Protein AF-A0A9W8HVT5-F1 (afdb_monomer_lite)

Sequence (147 aa):
MCDSGKSKNDSKPEAQTPSAAAGVHRETATAAAQPKQGEATEDITEEERKQFEALKGAGNKPPDEVVKANFAAKFNGKVFVELAANSARKVNPATEFTVNDLPSTHRILRGPNPSMTTDYRPDRLNIYLDDKNVCYGARYDGQKTNV

Secondary structure (DSSP, 8-state):
---------------------------------------------HHHHHHHHHHHT---PPP-HHHHHHHHHTTTTPEE----TT--PPP-TTTEE-GGGS-SSEEEEESSS--------TTPEEEEE-TTSBEEEEEETT-----

Organism: NCBI:txid2761395

pLDDT: mean 71.17, std 20.61, range [36.59, 96.19]

Foldseek 3Di:
DDDDDDDDDDDDDDDDDDDDDDDDDDDDDDDDDDPPPPPPP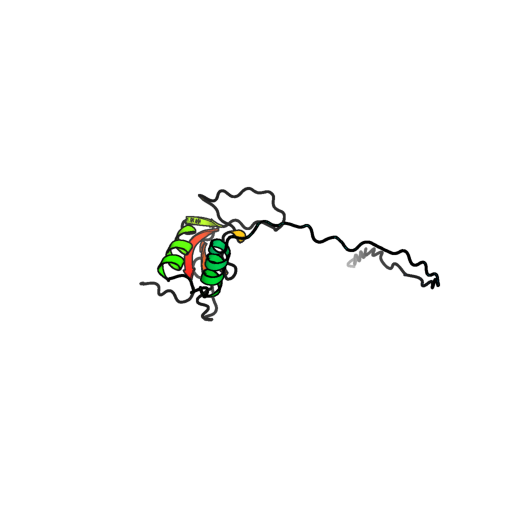PPCPPVNVVVVVVVVPPPPDPPDQVRQQVLFVQQAQAAEDEDDPPDPDDDDSNRYDYPVSDDPAEDEAEDDDGDDDLDADQNYKYFYAYPRRRTNGIHGGPPDDPD

Radius of gyration: 29.57 Å; chains: 1; bounding box: 97×56×61 Å

Structure (mmCIF, N/CA/C/O backbone):
data_AF-A0A9W8HVT5-F1
#
_entry.id   AF-A0A9W8HVT5-F1
#
loop_
_atom_site.group_PDB
_atom_site.id
_atom_site.type_symbol
_atom_site.label_atom_id
_atom_site.label_alt_id
_atom_site.label_comp_id
_atom_site.label_asym_id
_atom_site.label_entity_id
_atom_site.label_seq_id
_atom_site.pdbx_PDB_ins_code
_atom_site.Cartn_x
_atom_site.Cartn_y
_atom_site.Cartn_z
_atom_site.occupancy
_atom_site.B_iso_or_equiv
_atom_site.auth_seq_id
_atom_site.auth_comp_id
_atom_site.auth_asym_id
_atom_site.auth_atom_id
_atom_site.pdbx_PDB_model_num
ATOM 1 N N . MET A 1 1 ? 59.070 -19.127 20.415 1.00 45.94 1 MET A N 1
ATOM 2 C CA . MET A 1 1 ? 58.182 -19.901 21.308 1.00 45.94 1 MET A CA 1
ATOM 3 C C . MET A 1 1 ? 56.896 -19.103 21.421 1.00 45.94 1 MET A C 1
ATOM 5 O O . MET A 1 1 ? 56.909 -18.064 22.062 1.00 45.94 1 MET A O 1
ATOM 9 N N . CYS A 1 2 ? 55.861 -19.479 20.668 1.00 50.25 2 CYS A N 1
ATOM 10 C CA . CYS A 1 2 ? 54.605 -18.731 20.596 1.00 50.25 2 CYS A CA 1
ATOM 11 C C . CYS A 1 2 ? 53.551 -19.456 21.435 1.00 50.25 2 CYS A C 1
ATOM 13 O O . CYS A 1 2 ? 53.196 -20.599 21.147 1.00 50.25 2 CYS A O 1
ATOM 15 N N . ASP A 1 3 ? 53.136 -18.779 22.500 1.00 44.22 3 ASP A N 1
ATOM 16 C CA . ASP A 1 3 ? 52.203 -19.218 23.530 1.00 44.22 3 ASP A CA 1
ATOM 17 C C . ASP A 1 3 ? 50.778 -19.321 22.956 1.00 44.22 3 ASP A C 1
ATOM 19 O O . ASP A 1 3 ? 50.267 -18.379 22.347 1.00 44.22 3 ASP A O 1
ATOM 23 N N . SER A 1 4 ? 50.163 -20.499 23.072 1.00 54.88 4 SER A N 1
ATOM 24 C CA . SER A 1 4 ? 48.826 -20.788 22.545 1.00 54.88 4 SER A CA 1
ATOM 25 C C . SER A 1 4 ? 47.797 -20.708 23.668 1.00 54.88 4 SER A C 1
ATOM 27 O O . SER A 1 4 ? 47.500 -21.704 24.328 1.00 54.88 4 SER A O 1
ATOM 29 N N . GLY A 1 5 ? 47.216 -19.523 23.850 1.00 47.16 5 GLY A N 1
ATOM 30 C CA . GLY A 1 5 ? 46.058 -19.311 24.713 1.00 47.16 5 GLY A CA 1
ATOM 31 C C . GLY A 1 5 ? 44.821 -20.036 24.175 1.00 47.16 5 GLY A C 1
ATOM 32 O O . GLY A 1 5 ? 44.317 -19.723 23.097 1.00 47.16 5 GLY A O 1
ATOM 33 N N . LYS A 1 6 ? 44.311 -21.008 24.937 1.00 48.19 6 LYS A N 1
ATOM 34 C CA . LYS A 1 6 ? 43.063 -21.727 24.649 1.00 48.19 6 LYS A CA 1
ATOM 35 C C . LYS A 1 6 ? 42.139 -21.600 25.859 1.00 48.19 6 LYS A C 1
ATOM 37 O O . LYS A 1 6 ? 42.207 -22.396 26.787 1.00 48.19 6 LYS A O 1
ATOM 42 N N . SER A 1 7 ? 41.293 -20.573 25.845 1.00 48.00 7 SER A N 1
ATOM 43 C CA . SER A 1 7 ? 40.174 -20.425 26.779 1.00 48.00 7 SER A CA 1
ATOM 44 C C . SER A 1 7 ? 38.939 -21.090 26.170 1.00 48.00 7 SER A C 1
ATOM 46 O O . SER A 1 7 ? 38.558 -20.771 25.044 1.00 48.00 7 SER A O 1
ATOM 48 N N . LYS A 1 8 ? 38.344 -22.047 26.886 1.00 45.75 8 LYS A N 1
ATOM 49 C CA . LYS A 1 8 ? 37.033 -22.628 26.580 1.00 45.75 8 LYS A CA 1
ATOM 50 C C . LYS A 1 8 ? 36.197 -22.575 27.852 1.00 45.75 8 LYS A C 1
ATOM 52 O O . LYS A 1 8 ? 36.414 -23.372 28.757 1.00 45.75 8 LYS A O 1
ATOM 57 N N . ASN A 1 9 ? 35.267 -21.629 27.894 1.00 45.22 9 ASN A N 1
ATOM 58 C CA . ASN A 1 9 ? 34.153 -21.607 28.830 1.00 45.22 9 ASN A CA 1
ATOM 59 C C . ASN A 1 9 ? 32.897 -21.940 28.029 1.00 45.22 9 ASN A C 1
ATOM 61 O O . ASN A 1 9 ? 32.476 -21.121 27.222 1.00 45.22 9 ASN A O 1
ATOM 65 N N . ASP A 1 10 ? 32.306 -23.103 28.281 1.00 42.81 10 ASP A N 1
ATOM 66 C CA . ASP A 1 10 ? 30.945 -23.433 27.861 1.00 42.81 10 ASP A CA 1
ATOM 67 C C . ASP A 1 10 ? 30.260 -24.152 29.028 1.00 42.81 10 ASP A C 1
ATOM 69 O O . ASP A 1 10 ? 30.396 -25.360 29.220 1.00 42.81 10 ASP A O 1
ATOM 73 N N . SER A 1 11 ? 29.549 -23.373 29.844 1.00 44.44 11 SER A N 1
ATOM 74 C CA . SER A 1 11 ? 28.637 -23.869 30.874 1.00 44.44 11 SER A CA 1
ATOM 75 C C . SER A 1 11 ? 27.237 -23.955 30.277 1.00 44.44 11 SER A C 1
ATOM 77 O O . SER A 1 11 ? 26.591 -22.937 30.039 1.00 44.44 11 SER A O 1
ATOM 79 N N . LYS A 1 12 ? 26.763 -25.180 30.054 1.00 53.75 12 LYS A N 1
ATOM 80 C CA . LYS A 1 12 ? 25.383 -25.508 29.683 1.00 53.75 12 LYS A CA 1
ATOM 81 C C . LYS A 1 12 ? 24.742 -26.277 30.840 1.00 53.75 12 LYS A C 1
ATOM 83 O O . LYS A 1 12 ? 25.275 -27.327 31.194 1.00 53.75 12 LYS A O 1
ATOM 88 N N . PRO A 1 13 ? 23.600 -25.842 31.390 1.00 54.59 13 PRO A N 1
ATOM 89 C CA . PRO A 1 13 ? 22.774 -26.717 32.206 1.00 54.59 13 PRO A CA 1
ATOM 90 C C . PRO A 1 13 ? 21.404 -26.885 31.551 1.00 54.59 13 PRO A C 1
ATOM 92 O O . PRO A 1 13 ? 20.678 -25.913 31.425 1.00 54.59 13 PRO A O 1
ATOM 95 N N . GLU A 1 14 ? 21.049 -28.106 31.148 1.00 40.28 14 GLU A N 1
ATOM 96 C CA . GLU A 1 14 ? 19.645 -28.524 31.019 1.00 40.28 14 GLU A CA 1
ATOM 97 C C . GLU A 1 14 ? 19.555 -30.021 30.700 1.00 40.28 14 GLU A C 1
ATOM 99 O O . GLU A 1 14 ? 19.971 -30.467 29.631 1.00 40.28 14 GLU A O 1
ATOM 104 N N . ALA A 1 15 ? 18.998 -30.787 31.640 1.00 39.41 15 ALA A N 1
ATOM 105 C CA . ALA A 1 15 ? 18.263 -32.019 31.371 1.00 39.41 15 ALA A CA 1
ATOM 106 C C . ALA A 1 15 ? 17.397 -32.346 32.599 1.00 39.41 15 ALA A C 1
ATOM 108 O O . ALA A 1 15 ? 17.857 -32.941 33.572 1.00 39.41 15 ALA A O 1
ATOM 109 N N . GLN A 1 16 ? 16.139 -31.909 32.550 1.00 40.84 16 GLN A N 1
ATOM 110 C CA . GLN A 1 16 ? 15.072 -32.400 33.415 1.00 40.84 16 GLN A CA 1
ATOM 111 C C . GLN A 1 16 ? 14.646 -33.796 32.948 1.00 40.84 16 GLN A C 1
ATOM 113 O O . GLN A 1 16 ? 14.370 -34.019 31.770 1.00 40.84 16 GLN A O 1
ATOM 118 N N . THR A 1 17 ? 14.576 -34.727 33.890 1.00 57.59 17 THR A N 1
ATOM 119 C CA . THR A 1 17 ? 13.917 -36.026 33.755 1.00 57.59 17 THR A CA 1
ATOM 120 C C . THR A 1 17 ? 12.431 -35.891 34.099 1.00 57.59 17 THR A C 1
ATOM 122 O O . THR A 1 17 ? 12.088 -35.176 35.040 1.00 57.59 17 THR A O 1
ATOM 125 N N . PRO A 1 18 ? 11.538 -36.628 33.421 1.00 48.38 18 PRO A N 1
ATOM 126 C CA . PRO A 1 18 ? 10.275 -37.005 34.042 1.00 48.38 18 PRO A CA 1
ATOM 127 C C . PRO A 1 18 ? 10.235 -38.508 34.349 1.00 48.38 18 PRO A C 1
ATOM 129 O O . PRO A 1 18 ? 10.328 -39.361 33.468 1.00 48.38 18 PRO A O 1
ATOM 132 N N . SER A 1 19 ? 10.094 -38.797 35.645 1.00 46.03 19 SER A N 1
ATOM 133 C CA . SER A 1 19 ? 9.811 -40.110 36.225 1.00 46.03 19 SER A CA 1
ATOM 134 C C . SER A 1 19 ? 8.318 -40.428 36.127 1.00 46.03 19 SER A C 1
ATOM 136 O O . SER A 1 19 ? 7.472 -39.582 36.406 1.00 46.03 19 SER A O 1
ATOM 138 N N . ALA A 1 20 ? 8.017 -41.674 35.775 1.00 41.81 20 ALA A N 1
ATOM 139 C CA . ALA A 1 20 ? 6.687 -42.265 35.746 1.00 41.81 20 ALA A CA 1
ATOM 140 C C . ALA A 1 20 ? 6.056 -42.396 37.146 1.00 41.81 20 ALA A C 1
ATOM 142 O O . ALA A 1 20 ? 6.767 -42.661 38.114 1.00 41.81 20 ALA A O 1
ATOM 143 N N . ALA A 1 21 ? 4.721 -42.330 37.224 1.00 40.66 21 ALA A N 1
ATOM 144 C CA . ALA A 1 21 ? 3.923 -43.082 38.196 1.00 40.66 21 ALA A CA 1
ATOM 145 C C . ALA A 1 21 ? 2.453 -43.173 37.749 1.00 40.66 21 ALA A C 1
ATOM 147 O O . ALA A 1 21 ? 1.818 -42.173 37.420 1.00 40.66 21 ALA A O 1
ATOM 148 N N . ALA A 1 22 ? 1.943 -44.403 37.742 1.00 37.88 22 ALA A N 1
ATOM 149 C CA . ALA A 1 22 ? 0.553 -44.774 37.524 1.00 37.88 22 ALA A CA 1
ATOM 150 C C . ALA A 1 22 ? -0.326 -44.426 38.742 1.00 37.88 22 ALA A C 1
ATOM 152 O O . ALA A 1 22 ? 0.149 -44.434 39.876 1.00 37.88 22 ALA A O 1
ATOM 153 N N . GLY A 1 23 ? -1.620 -44.191 38.512 1.00 38.47 23 GLY A N 1
ATOM 154 C CA . GLY A 1 23 ? -2.612 -43.953 39.561 1.00 38.47 23 GLY A CA 1
ATOM 155 C C . GLY A 1 23 ? -4.026 -44.188 39.038 1.00 38.47 23 GLY A C 1
ATOM 156 O O . GLY A 1 23 ? -4.430 -43.602 38.044 1.00 38.47 23 GLY A O 1
ATOM 157 N N . VAL A 1 24 ? -4.743 -45.097 39.684 1.00 42.25 24 VAL A N 1
ATOM 158 C CA . VAL A 1 24 ? -5.915 -45.833 39.206 1.00 42.25 24 VAL A CA 1
ATOM 159 C C . VAL A 1 24 ? -7.163 -45.484 40.056 1.00 42.25 24 VAL A C 1
ATOM 161 O O . VAL A 1 24 ? -7.034 -45.308 41.261 1.00 42.25 24 VAL A O 1
ATOM 164 N N . HIS A 1 25 ? -8.346 -45.470 39.414 1.00 38.72 25 HIS A N 1
ATOM 165 C CA . HIS A 1 25 ? -9.744 -45.502 39.927 1.00 38.72 25 HIS A CA 1
ATOM 166 C C . HIS A 1 25 ? -10.296 -44.335 40.785 1.00 38.72 25 HIS A C 1
ATOM 168 O O . HIS A 1 25 ? -9.844 -44.116 41.901 1.00 38.72 25 HIS A O 1
ATOM 174 N N . ARG A 1 26 ? -11.427 -43.728 40.364 1.00 36.81 26 ARG A N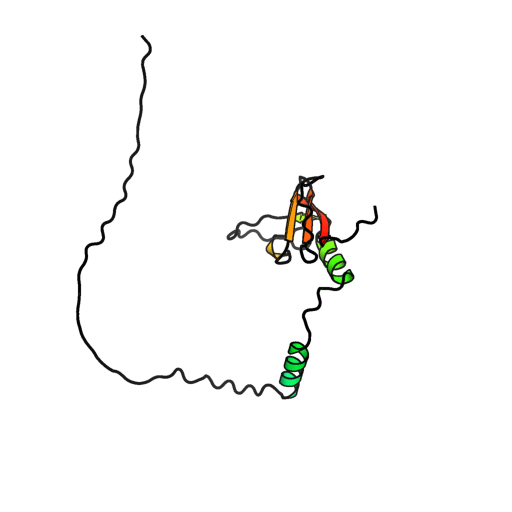 1
ATOM 175 C CA . ARG A 1 26 ? -12.801 -44.089 40.813 1.00 36.81 26 ARG A CA 1
ATOM 176 C C . ARG A 1 26 ? -13.889 -43.214 40.159 1.00 36.81 26 ARG A C 1
ATOM 178 O O . ARG A 1 26 ? -13.729 -42.006 40.030 1.00 36.81 26 ARG A O 1
ATOM 185 N N . GLU A 1 27 ? -14.998 -43.856 39.794 1.00 43.28 27 GLU A N 1
ATOM 186 C CA . GLU A 1 27 ? -16.288 -43.255 39.431 1.00 43.28 27 GLU A CA 1
ATOM 187 C C . GLU A 1 27 ? -16.887 -42.401 40.556 1.00 43.28 27 GLU A C 1
ATOM 189 O O . GLU A 1 27 ? -16.906 -42.835 41.706 1.00 43.28 27 GLU A O 1
ATOM 194 N N . THR A 1 28 ? -17.526 -41.292 40.175 1.00 43.84 28 THR A N 1
ATOM 195 C CA . THR A 1 28 ? -18.837 -40.883 40.706 1.00 43.84 28 THR A CA 1
ATOM 196 C C . THR A 1 28 ? -19.590 -40.113 39.627 1.00 43.84 28 THR A C 1
ATOM 198 O O . THR A 1 28 ? -19.131 -39.073 39.155 1.00 43.84 28 THR A O 1
ATOM 201 N N . ALA A 1 29 ? -20.752 -40.637 39.245 1.00 44.81 29 ALA A N 1
ATOM 202 C CA . ALA A 1 29 ? -21.758 -39.930 38.476 1.00 44.81 29 ALA A CA 1
ATOM 203 C C . ALA A 1 29 ? -22.374 -38.809 39.326 1.00 44.81 29 ALA A C 1
ATOM 205 O O . ALA A 1 29 ? -22.854 -39.077 40.425 1.00 44.81 29 ALA A O 1
ATOM 206 N N . THR A 1 30 ? -22.443 -37.597 38.776 1.00 43.25 30 THR A N 1
ATOM 207 C CA . THR A 1 30 ? -23.434 -36.599 39.190 1.00 43.25 30 THR A CA 1
ATOM 208 C C . THR A 1 30 ? -24.017 -35.958 37.945 1.00 43.25 30 THR A C 1
ATOM 210 O O . THR A 1 30 ? -23.312 -35.481 37.058 1.00 43.25 30 THR A O 1
ATOM 213 N N . ALA A 1 31 ? -25.336 -36.041 37.884 1.00 38.19 31 ALA A N 1
ATOM 214 C CA . ALA A 1 31 ? -26.194 -35.561 36.830 1.00 38.19 31 ALA A CA 1
ATOM 215 C C . ALA A 1 31 ? -26.165 -34.033 36.660 1.00 38.19 31 ALA A C 1
ATOM 217 O O . ALA A 1 31 ? -25.831 -33.287 37.574 1.00 38.19 31 ALA A O 1
ATOM 218 N N . ALA A 1 32 ? -26.691 -33.632 35.502 1.00 39.69 32 ALA A N 1
ATOM 219 C CA . ALA A 1 32 ? -27.398 -32.379 35.265 1.00 39.69 32 ALA A CA 1
ATOM 220 C C . ALA A 1 32 ? -26.567 -31.086 35.278 1.00 39.69 32 ALA A C 1
ATOM 222 O O . ALA A 1 32 ? -26.397 -30.435 36.299 1.00 39.69 32 ALA A O 1
ATOM 223 N N . ALA A 1 33 ? -26.213 -30.625 34.080 1.00 42.69 33 ALA A N 1
ATOM 224 C CA . ALA A 1 33 ? -26.809 -29.404 33.534 1.00 42.69 33 ALA A CA 1
ATOM 225 C C . ALA A 1 33 ? -26.334 -29.224 32.088 1.00 42.69 33 ALA A C 1
ATOM 227 O O . ALA A 1 33 ? -25.189 -28.870 31.824 1.00 42.69 33 ALA A O 1
ATOM 228 N N . GLN A 1 34 ? -27.242 -29.468 31.144 1.00 49.69 34 GLN A N 1
ATOM 229 C CA . GLN A 1 34 ? -27.148 -28.880 29.813 1.00 49.69 34 GLN A CA 1
ATOM 230 C C . GLN A 1 34 ? -27.004 -27.358 29.989 1.00 49.69 34 GLN A C 1
ATOM 232 O O . GLN A 1 34 ? -27.788 -26.790 30.761 1.00 49.69 34 GLN A O 1
ATOM 237 N N . PRO A 1 35 ? -26.072 -26.665 29.309 1.00 46.53 35 PRO A N 1
ATOM 238 C CA . PRO A 1 35 ? -26.213 -25.230 29.162 1.00 46.53 35 PRO A CA 1
ATOM 239 C C . PRO A 1 35 ? -27.504 -25.018 28.377 1.00 46.53 35 PRO A C 1
ATOM 241 O O . PRO A 1 35 ? -27.588 -25.312 27.184 1.00 46.53 35 PRO A O 1
ATOM 244 N N . LYS A 1 36 ? -28.542 -24.599 29.108 1.00 45.41 36 LYS A N 1
ATOM 245 C CA . LYS A 1 36 ? -29.788 -24.108 28.542 1.00 45.41 36 LYS A CA 1
ATOM 246 C C . LYS A 1 36 ? -29.400 -23.104 27.472 1.00 45.41 36 LYS A C 1
ATOM 248 O O . LYS A 1 36 ? -28.699 -22.135 27.759 1.00 45.41 36 LYS A O 1
ATOM 253 N N . GLN A 1 37 ? -29.812 -23.409 26.247 1.00 36.59 37 GLN A N 1
ATOM 254 C CA . GLN A 1 37 ? -29.822 -22.467 25.148 1.00 36.59 37 GLN A CA 1
ATOM 255 C C . GLN A 1 37 ? -30.433 -21.180 25.691 1.00 36.59 37 GLN A C 1
ATOM 257 O O . GLN A 1 37 ? -31.584 -21.171 26.126 1.00 36.59 37 GLN A O 1
ATOM 262 N N . GLY A 1 38 ? -29.602 -20.142 25.770 1.00 41.22 38 GLY A N 1
ATOM 263 C CA . GLY A 1 38 ? -30.066 -18.792 26.006 1.00 41.22 38 GLY A CA 1
ATOM 264 C C . GLY A 1 38 ? -31.018 -18.464 24.874 1.00 41.22 38 GLY A C 1
ATOM 265 O O . GLY A 1 38 ? -30.611 -18.338 23.722 1.00 41.22 38 GLY A O 1
ATOM 266 N N . GLU A 1 39 ? -32.288 -18.438 25.230 1.00 46.81 39 GLU A N 1
ATOM 267 C CA . GLU A 1 39 ? -33.414 -17.961 24.457 1.00 46.81 39 GLU A CA 1
ATOM 268 C C . GLU A 1 39 ? -33.172 -16.475 24.161 1.00 46.81 39 GLU A C 1
ATOM 270 O O . GLU A 1 39 ? -33.541 -15.592 24.926 1.00 46.81 39 GLU A O 1
ATOM 275 N N . ALA A 1 40 ? -32.449 -16.204 23.076 1.00 43.19 40 ALA A N 1
ATOM 276 C CA . ALA A 1 40 ? -32.499 -14.927 22.389 1.00 43.19 40 ALA A CA 1
ATOM 277 C C . ALA A 1 40 ? -33.551 -15.073 21.287 1.00 43.19 40 ALA A C 1
ATOM 279 O O . ALA A 1 40 ? -33.231 -15.300 20.122 1.00 43.19 40 ALA A O 1
ATOM 280 N N . THR A 1 41 ? -34.828 -15.014 21.668 1.00 51.06 41 THR A N 1
ATOM 281 C CA . THR A 1 41 ? -35.901 -14.657 20.736 1.00 51.06 41 THR A CA 1
ATOM 282 C C . THR A 1 41 ? -35.771 -13.168 20.434 1.00 51.06 41 THR A C 1
ATOM 284 O O . THR A 1 41 ? -36.529 -12.343 20.935 1.00 51.06 41 THR A O 1
ATOM 287 N N . GLU A 1 42 ? -34.756 -12.814 19.654 1.00 53.16 42 GLU A N 1
ATOM 288 C CA . GLU A 1 42 ? -34.882 -11.681 18.752 1.00 53.16 42 GLU A CA 1
ATOM 289 C C . GLU A 1 42 ? -35.372 -12.300 17.449 1.00 53.16 42 GLU A C 1
ATOM 291 O O . GLU A 1 42 ? -34.615 -12.952 16.726 1.00 53.16 42 GLU A O 1
ATOM 296 N N . ASP A 1 43 ? -36.685 -12.219 17.234 1.00 58.78 43 ASP A N 1
ATOM 297 C CA . ASP A 1 43 ? -37.317 -12.599 15.981 1.00 58.78 43 ASP A CA 1
ATOM 298 C C . ASP A 1 43 ? -36.666 -11.780 14.868 1.00 58.78 43 ASP A C 1
ATOM 300 O O . ASP A 1 43 ? -37.032 -10.634 14.619 1.00 58.78 43 ASP A O 1
ATOM 304 N N . ILE A 1 44 ? -35.659 -12.375 14.224 1.00 59.28 44 ILE A N 1
ATOM 305 C CA . ILE A 1 44 ? -35.069 -11.867 12.992 1.00 59.28 44 ILE A CA 1
ATOM 306 C C . ILE A 1 44 ? -36.246 -11.699 12.046 1.00 59.28 44 ILE A C 1
ATOM 308 O O . ILE A 1 44 ? -36.881 -12.690 11.655 1.00 59.28 44 ILE A O 1
ATOM 312 N N . THR A 1 45 ? -36.574 -10.452 11.734 1.00 73.06 45 THR A N 1
ATOM 313 C CA . THR A 1 45 ? -37.743 -10.153 10.919 1.00 73.06 45 THR A CA 1
ATOM 314 C C . THR A 1 45 ? -37.605 -10.874 9.579 1.00 73.06 45 THR A C 1
ATOM 316 O O . THR A 1 45 ? -36.502 -11.115 9.074 1.00 73.06 45 THR A O 1
ATOM 319 N N . GLU A 1 46 ? -38.727 -11.274 8.979 1.00 69.62 46 GLU A N 1
ATOM 320 C CA . GLU A 1 46 ? -38.702 -11.973 7.687 1.00 69.62 46 GLU A CA 1
ATOM 321 C C . GLU A 1 46 ? -37.974 -11.142 6.608 1.00 69.62 46 GLU A C 1
ATOM 323 O O . GLU A 1 46 ? -37.370 -11.686 5.680 1.00 69.62 46 GLU A O 1
ATOM 328 N N . GLU A 1 47 ? -37.964 -9.819 6.782 1.00 69.25 47 GLU A N 1
ATOM 329 C CA . GLU A 1 47 ? -37.211 -8.860 5.980 1.00 69.25 47 GLU A CA 1
ATOM 330 C C . GLU A 1 47 ? -35.698 -8.972 6.189 1.00 69.25 47 GLU A C 1
ATOM 332 O O . GLU A 1 47 ? -34.961 -9.070 5.209 1.00 69.25 47 GLU A O 1
ATOM 337 N N . GLU A 1 48 ? -35.215 -9.045 7.430 1.00 67.62 48 GLU A N 1
ATOM 338 C CA . GLU A 1 48 ? -33.791 -9.246 7.732 1.00 67.62 48 GLU A CA 1
ATOM 339 C C . GLU A 1 48 ? -33.291 -10.606 7.229 1.00 67.62 48 GLU A C 1
ATOM 341 O O . GLU A 1 48 ? -32.193 -10.706 6.674 1.00 67.62 48 GLU A O 1
ATOM 346 N N . ARG A 1 49 ? -34.121 -11.655 7.319 1.00 72.81 49 ARG A N 1
ATOM 347 C CA . ARG A 1 49 ? -33.800 -12.972 6.744 1.00 72.81 49 ARG A CA 1
ATOM 348 C C . ARG A 1 49 ? -33.688 -12.906 5.217 1.00 72.81 49 ARG A C 1
ATOM 350 O O . ARG A 1 49 ? -32.730 -13.448 4.663 1.00 72.81 49 ARG A O 1
ATOM 357 N N . LYS A 1 50 ? -34.609 -12.205 4.544 1.00 70.81 50 LYS A N 1
ATOM 358 C CA . LYS A 1 50 ? -34.563 -11.978 3.086 1.00 70.81 50 LYS A CA 1
ATOM 359 C C . LYS A 1 50 ? -33.362 -11.134 2.666 1.00 70.81 50 LYS A C 1
ATOM 361 O O . LYS A 1 50 ? -32.745 -11.436 1.648 1.00 70.81 50 LYS A O 1
ATOM 366 N N . GLN A 1 51 ? -32.986 -10.125 3.449 1.00 68.69 51 GLN A N 1
ATOM 367 C CA . GLN A 1 51 ? -31.787 -9.321 3.198 1.00 68.69 51 GLN A CA 1
ATOM 368 C C . GLN A 1 51 ? -30.510 -10.166 3.306 1.00 68.69 51 GLN A C 1
ATOM 370 O O . GLN A 1 51 ? -29.629 -10.070 2.449 1.00 68.69 51 GLN A O 1
ATOM 375 N N . PHE A 1 52 ? -30.426 -11.054 4.300 1.00 63.94 52 PHE A N 1
ATOM 376 C CA . PHE A 1 52 ? -29.278 -11.949 4.464 1.00 63.94 52 PHE A CA 1
ATOM 377 C C . PHE A 1 52 ? -29.201 -13.017 3.362 1.00 63.94 52 PHE A C 1
ATOM 379 O O . PHE A 1 52 ? -28.116 -13.360 2.891 1.00 63.94 52 PHE A O 1
ATOM 386 N N . GLU A 1 53 ? -30.346 -13.535 2.915 1.00 68.44 53 GLU A N 1
ATOM 387 C CA . GLU A 1 53 ? -30.425 -14.504 1.819 1.00 68.44 53 GLU A CA 1
ATOM 388 C C . GLU A 1 53 ? -30.105 -13.865 0.455 1.00 68.44 53 GLU A C 1
ATOM 390 O O . GLU A 1 53 ? -29.397 -14.468 -0.352 1.00 68.44 53 GLU A O 1
ATOM 395 N N . ALA A 1 54 ? -30.492 -12.601 0.243 1.00 65.81 54 ALA A N 1
ATOM 396 C CA . ALA A 1 54 ? -30.087 -11.812 -0.923 1.00 65.81 54 ALA A CA 1
ATOM 397 C C . ALA A 1 54 ? -28.565 -11.576 -0.973 1.00 65.81 54 ALA A C 1
ATOM 399 O O . ALA A 1 54 ? -27.964 -11.596 -2.050 1.00 65.81 54 ALA A O 1
ATOM 400 N N . LEU A 1 55 ? -27.920 -11.415 0.187 1.00 59.53 55 LEU A N 1
ATOM 401 C CA . LEU A 1 55 ? -26.465 -11.269 0.295 1.00 59.53 55 LEU A CA 1
ATOM 402 C C . LEU A 1 55 ? -25.708 -12.600 0.137 1.00 59.53 55 LEU A C 1
ATOM 404 O O . LEU A 1 55 ? -24.568 -12.585 -0.319 1.00 59.53 55 LEU A O 1
ATOM 408 N N . LYS A 1 56 ? -26.324 -13.758 0.422 1.00 62.72 56 LYS A N 1
ATOM 409 C CA . LYS A 1 56 ? -25.701 -15.085 0.206 1.00 62.72 56 LYS A CA 1
ATOM 410 C C . LYS A 1 56 ? -25.447 -15.411 -1.270 1.00 62.72 56 LYS A C 1
ATOM 412 O O . LYS A 1 56 ? -24.558 -16.205 -1.566 1.00 62.72 56 LYS A O 1
ATOM 417 N N . GLY A 1 57 ? -26.213 -14.811 -2.184 1.00 55.31 57 GLY A N 1
ATOM 418 C CA . GLY A 1 57 ? -26.049 -14.958 -3.636 1.00 55.31 57 GLY A CA 1
ATOM 419 C C . GLY A 1 57 ? -25.166 -13.888 -4.285 1.00 55.31 57 GLY A C 1
ATOM 420 O O . GLY A 1 57 ? -24.806 -14.015 -5.458 1.00 55.31 57 GLY A O 1
ATOM 421 N N . ALA A 1 58 ? -24.790 -12.842 -3.542 1.00 53.81 58 ALA A N 1
ATOM 422 C CA . ALA A 1 58 ? -23.840 -11.845 -4.004 1.00 53.81 58 ALA A CA 1
ATOM 423 C C . ALA A 1 58 ? -22.438 -12.459 -3.948 1.00 53.81 58 ALA A C 1
ATOM 425 O O . ALA A 1 58 ? -21.709 -12.310 -2.971 1.00 53.81 58 ALA A O 1
ATOM 426 N N . GLY A 1 59 ? -22.065 -13.200 -4.995 1.00 52.12 59 GLY A N 1
ATOM 427 C CA . GLY A 1 59 ? -20.683 -13.634 -5.165 1.00 52.12 59 GLY A CA 1
ATOM 428 C C . GLY A 1 59 ? -19.764 -12.431 -4.962 1.00 52.12 59 GLY A C 1
ATOM 429 O O . GLY A 1 59 ? -20.038 -11.365 -5.518 1.00 52.12 59 GLY A O 1
ATOM 430 N N . ASN A 1 60 ? -18.717 -12.594 -4.147 1.00 57.31 60 ASN A N 1
ATOM 431 C CA . ASN A 1 60 ? -17.642 -11.617 -3.989 1.00 57.31 60 ASN A CA 1
ATOM 432 C C . ASN A 1 60 ? -17.027 -11.372 -5.370 1.00 57.31 60 ASN A C 1
ATOM 434 O O . ASN A 1 60 ? -16.078 -12.045 -5.773 1.00 57.31 60 ASN A O 1
ATOM 438 N N . LYS A 1 61 ? -17.617 -10.457 -6.142 1.00 54.31 61 LYS A N 1
ATOM 439 C CA . LYS A 1 61 ? -17.051 -10.032 -7.411 1.00 54.31 61 LYS A CA 1
ATOM 440 C C . LYS A 1 61 ? -15.705 -9.403 -7.066 1.00 54.31 61 LYS A C 1
ATOM 442 O O . LYS A 1 61 ? -15.651 -8.602 -6.125 1.00 54.31 61 LYS A O 1
ATOM 447 N N . PRO A 1 62 ? -14.623 -9.778 -7.769 1.00 56.44 62 PRO A N 1
ATOM 448 C CA . PRO A 1 62 ? -13.347 -9.115 -7.574 1.00 56.44 62 PRO A CA 1
ATOM 449 C C . PRO A 1 62 ? -13.580 -7.607 -7.720 1.00 56.44 62 PRO A C 1
ATOM 451 O O . PRO A 1 62 ? -14.385 -7.208 -8.569 1.00 56.44 62 PRO A O 1
ATOM 454 N N . PRO A 1 63 ? -12.958 -6.778 -6.865 1.00 60.12 63 PRO A N 1
ATOM 455 C CA . PRO A 1 63 ? -13.233 -5.355 -6.861 1.00 60.12 63 PRO A CA 1
ATOM 456 C C . PRO A 1 63 ? -13.010 -4.808 -8.265 1.00 60.12 63 PRO A C 1
ATOM 458 O O . PRO A 1 63 ? -11.986 -5.107 -8.886 1.00 60.12 63 PRO A O 1
ATOM 461 N N . ASP A 1 64 ? -14.001 -4.052 -8.740 1.00 76.00 64 ASP A N 1
ATOM 462 C CA . ASP A 1 64 ? -13.954 -3.329 -10.007 1.00 76.00 64 ASP A CA 1
ATOM 463 C C . ASP A 1 64 ? -12.595 -2.614 -10.125 1.00 76.00 64 ASP A C 1
ATOM 465 O O . ASP A 1 64 ? -12.050 -2.135 -9.121 1.00 76.00 64 ASP A O 1
ATOM 469 N N . GLU A 1 65 ? -12.008 -2.567 -11.321 1.00 74.12 65 GLU A N 1
ATOM 470 C CA . GLU A 1 65 ? -10.661 -2.019 -11.535 1.00 74.12 65 GLU A CA 1
ATOM 471 C C . GLU A 1 65 ? -10.536 -0.591 -10.983 1.00 74.12 65 GLU A C 1
ATOM 473 O O . GLU A 1 65 ? -9.494 -0.219 -10.435 1.00 74.12 65 GLU A O 1
ATOM 478 N N . VAL A 1 66 ? -11.632 0.172 -11.032 1.00 75.88 66 VAL A N 1
ATOM 479 C CA . 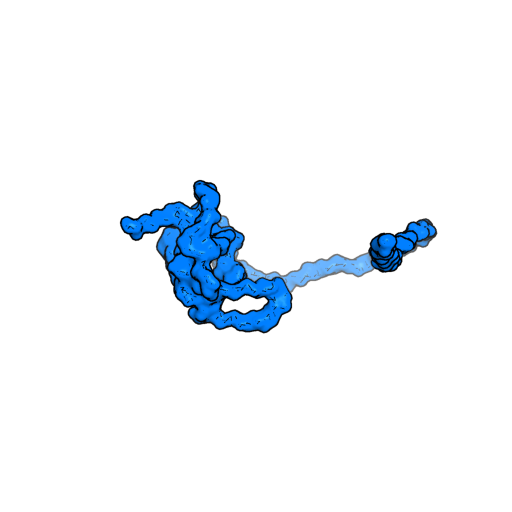VAL A 1 66 ? -11.754 1.517 -10.455 1.00 75.88 66 VAL A CA 1
ATOM 480 C C . VAL A 1 66 ? -11.603 1.497 -8.931 1.00 75.88 66 VAL A C 1
ATOM 482 O O . VAL A 1 66 ? -10.902 2.331 -8.357 1.00 75.88 66 VAL A O 1
ATOM 485 N N . VAL A 1 67 ? -12.213 0.525 -8.250 1.00 83.56 67 VAL A N 1
ATOM 486 C CA . VAL A 1 67 ? -12.102 0.359 -6.793 1.00 83.56 67 VAL A CA 1
ATOM 487 C C . VAL A 1 67 ? -10.679 -0.048 -6.412 1.00 83.56 67 VAL A C 1
ATOM 489 O O . VAL A 1 67 ? -10.118 0.515 -5.469 1.00 83.56 67 VAL A O 1
ATOM 492 N N . LYS A 1 68 ? -10.064 -0.967 -7.170 1.00 83.50 68 LYS A N 1
ATOM 493 C CA . LYS A 1 68 ? -8.660 -1.374 -6.987 1.00 83.50 68 LYS A CA 1
ATOM 494 C C . LYS A 1 68 ? -7.707 -0.181 -7.129 1.00 83.50 68 LYS A C 1
ATOM 496 O O . LYS A 1 68 ? -6.854 0.019 -6.263 1.00 83.50 68 LYS A O 1
ATOM 501 N N . ALA A 1 69 ? -7.888 0.637 -8.165 1.00 81.38 69 ALA A N 1
ATOM 502 C CA . ALA A 1 69 ? -7.076 1.829 -8.406 1.00 81.38 69 ALA A CA 1
ATOM 503 C C . ALA A 1 69 ? -7.254 2.883 -7.300 1.00 81.38 69 ALA A C 1
ATOM 505 O O . ALA A 1 69 ? -6.269 3.368 -6.742 1.00 81.38 69 ALA A O 1
ATOM 506 N N . ASN A 1 70 ? -8.499 3.178 -6.915 1.00 87.94 70 ASN A N 1
ATOM 507 C CA . ASN A 1 70 ? -8.798 4.126 -5.841 1.00 87.94 70 ASN A CA 1
ATOM 508 C C . ASN A 1 70 ? -8.242 3.668 -4.491 1.00 87.94 70 ASN A C 1
ATOM 510 O O . ASN A 1 70 ? -7.790 4.490 -3.699 1.00 87.94 70 ASN A O 1
ATOM 514 N N . PHE A 1 71 ? -8.269 2.363 -4.214 1.00 90.00 71 PHE A N 1
ATOM 515 C CA . PHE A 1 71 ? -7.661 1.811 -3.011 1.00 90.00 71 PHE A CA 1
ATOM 516 C C . PHE A 1 71 ? -6.139 1.978 -3.032 1.00 90.00 71 PHE A C 1
ATOM 518 O O . PHE A 1 71 ? -5.573 2.471 -2.061 1.00 90.00 71 PHE A O 1
ATOM 525 N N . ALA A 1 72 ? -5.485 1.627 -4.141 1.00 90.00 72 ALA A N 1
ATOM 526 C CA . ALA A 1 72 ? -4.038 1.741 -4.277 1.00 90.00 72 ALA A CA 1
ATOM 527 C C . ALA A 1 72 ? -3.553 3.201 -4.151 1.00 90.00 72 ALA A C 1
ATOM 529 O O . ALA A 1 72 ? -2.587 3.480 -3.443 1.00 90.00 72 ALA A O 1
ATOM 530 N N . ALA A 1 73 ? -4.284 4.157 -4.730 1.00 91.12 73 ALA A N 1
ATOM 531 C CA . ALA A 1 73 ? -3.952 5.579 -4.654 1.00 91.12 73 ALA A CA 1
ATOM 532 C C . ALA A 1 73 ? -3.865 6.128 -3.215 1.00 91.12 73 ALA A C 1
ATOM 534 O O . ALA A 1 73 ? -3.147 7.099 -2.982 1.00 91.12 73 ALA A O 1
ATOM 535 N N . LYS A 1 74 ? -4.529 5.497 -2.233 1.00 92.75 74 LYS A N 1
ATOM 536 C CA . LYS A 1 74 ? -4.512 5.926 -0.820 1.00 92.75 74 LYS A CA 1
ATOM 537 C C . LYS A 1 74 ? -3.139 5.840 -0.160 1.00 92.75 74 LYS A C 1
ATOM 539 O O . LYS A 1 74 ? -2.959 6.452 0.892 1.00 92.75 74 LYS A O 1
ATOM 544 N N . PHE A 1 75 ? -2.216 5.057 -0.713 1.00 94.62 75 PHE A N 1
ATOM 545 C CA . PHE A 1 75 ? -0.892 4.847 -0.125 1.00 94.62 75 PHE A CA 1
ATOM 546 C C . PHE A 1 75 ? 0.168 5.770 -0.718 1.00 94.62 75 PHE A C 1
ATOM 548 O O . PHE A 1 75 ? 1.171 6.025 -0.061 1.00 94.62 75 PHE A O 1
ATOM 555 N N . ASN A 1 76 ? -0.054 6.308 -1.919 1.00 93.94 76 ASN A N 1
ATOM 556 C CA . ASN A 1 76 ? 0.917 7.172 -2.585 1.00 93.94 76 ASN A CA 1
ATOM 557 C C . ASN A 1 76 ? 1.245 8.400 -1.716 1.00 93.94 76 ASN A C 1
ATOM 559 O O . ASN A 1 76 ? 0.355 9.107 -1.247 1.00 93.94 76 ASN A O 1
ATOM 563 N N . GLY A 1 77 ? 2.537 8.637 -1.493 1.00 94.31 77 GLY A N 1
ATOM 564 C CA . GLY A 1 77 ? 3.072 9.707 -0.653 1.00 94.31 77 GLY A CA 1
ATOM 565 C C . GLY A 1 77 ? 3.091 9.413 0.850 1.00 94.31 77 GLY A C 1
ATOM 566 O O . GLY A 1 77 ? 3.646 10.212 1.602 1.00 94.31 77 GLY A O 1
ATOM 567 N N . LYS A 1 78 ? 2.528 8.290 1.312 1.00 96.19 78 LYS A N 1
ATOM 568 C CA . LYS A 1 78 ? 2.546 7.921 2.734 1.00 96.19 78 LYS A CA 1
ATOM 569 C C . LYS A 1 78 ? 3.801 7.141 3.105 1.00 96.19 78 LYS A C 1
ATOM 571 O O . LYS A 1 78 ? 4.369 6.425 2.281 1.00 96.19 78 LYS A O 1
ATOM 576 N N . VAL A 1 79 ? 4.204 7.250 4.367 1.00 96.12 79 VAL A N 1
ATOM 577 C CA . VAL A 1 79 ? 5.339 6.517 4.936 1.00 96.12 79 VAL A CA 1
ATOM 578 C C . VAL A 1 79 ? 4.878 5.144 5.417 1.00 96.12 79 VAL A C 1
ATOM 580 O O . VAL A 1 79 ? 3.948 5.031 6.216 1.00 96.12 79 VAL A O 1
ATOM 583 N N . PHE A 1 80 ? 5.544 4.094 4.957 1.00 95.62 80 PHE A N 1
ATOM 584 C CA . PHE A 1 80 ? 5.346 2.750 5.468 1.00 95.62 80 PHE A CA 1
ATOM 585 C C . PHE A 1 80 ? 6.072 2.572 6.805 1.00 95.62 80 PHE A C 1
ATOM 587 O O . PHE A 1 80 ? 7.278 2.809 6.913 1.00 95.62 80 PHE A O 1
ATOM 594 N N . VAL A 1 81 ? 5.337 2.115 7.816 1.00 93.62 81 VAL A N 1
ATOM 595 C CA . VAL A 1 81 ? 5.856 1.823 9.152 1.00 93.62 81 VAL A CA 1
ATOM 596 C C . VAL A 1 81 ? 5.748 0.328 9.414 1.00 93.62 81 VAL A C 1
ATOM 598 O O . VAL A 1 81 ? 4.659 -0.244 9.488 1.00 93.62 81 VAL A O 1
ATOM 601 N N . GLU A 1 82 ? 6.900 -0.298 9.624 1.00 89.12 82 GLU A N 1
ATOM 602 C CA . GLU A 1 82 ? 6.986 -1.696 10.023 1.00 89.12 82 GLU A CA 1
ATOM 603 C C . GLU A 1 82 ? 6.805 -1.803 11.541 1.00 89.12 82 GLU A C 1
ATOM 605 O O . GLU A 1 82 ? 7.723 -1.567 12.328 1.00 89.12 82 GLU A O 1
ATOM 610 N N . LEU A 1 83 ? 5.576 -2.094 11.966 1.00 84.81 83 LEU A N 1
ATOM 611 C CA . LEU A 1 83 ? 5.278 -2.376 13.365 1.00 84.81 83 LEU A CA 1
ATOM 612 C C . LEU A 1 83 ? 5.599 -3.841 13.660 1.00 84.81 83 LEU A C 1
ATOM 614 O O . LEU A 1 83 ? 5.024 -4.746 13.059 1.00 84.81 83 LEU A O 1
ATOM 618 N N . ALA A 1 84 ? 6.471 -4.077 14.638 1.00 77.44 84 ALA A N 1
ATOM 619 C CA . ALA A 1 84 ? 6.566 -5.392 15.258 1.00 77.44 84 ALA A CA 1
ATOM 620 C C . ALA A 1 84 ? 5.223 -5.748 15.920 1.00 77.44 84 ALA A C 1
ATOM 622 O O . ALA A 1 84 ? 4.536 -4.860 16.430 1.00 77.44 84 ALA A O 1
ATOM 623 N N . ALA A 1 85 ? 4.888 -7.042 15.968 1.00 67.19 85 ALA A N 1
ATOM 624 C CA . ALA A 1 85 ? 3.592 -7.567 16.423 1.00 67.19 85 ALA A CA 1
ATOM 625 C C . ALA A 1 85 ? 3.116 -7.061 17.806 1.00 67.19 85 ALA A C 1
ATOM 627 O O . ALA A 1 85 ? 1.928 -7.123 18.092 1.00 67.19 85 ALA A O 1
ATOM 628 N N . ASN A 1 86 ? 4.018 -6.519 18.634 1.00 65.06 86 ASN A N 1
ATOM 629 C CA . ASN A 1 86 ? 3.734 -6.014 19.982 1.00 65.06 86 ASN A CA 1
ATOM 630 C C . ASN A 1 86 ? 4.137 -4.538 20.192 1.00 65.06 86 ASN A C 1
ATOM 632 O O . ASN A 1 86 ? 4.427 -4.129 21.316 1.00 65.06 86 ASN A O 1
ATOM 636 N N . SER A 1 87 ? 4.223 -3.728 19.132 1.00 74.19 87 SER A N 1
ATOM 637 C CA . SER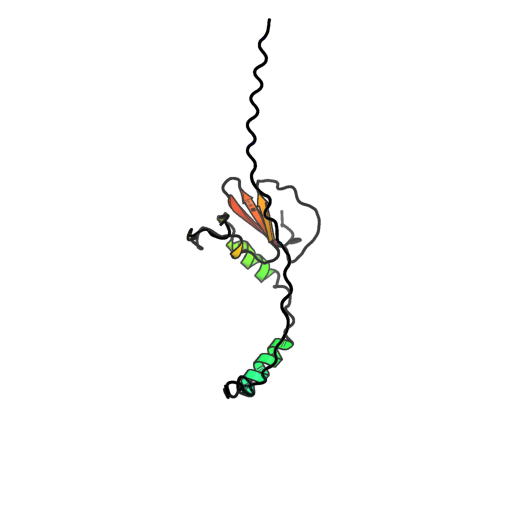 A 1 87 ? 4.634 -2.323 19.258 1.00 74.19 87 SER A CA 1
ATOM 638 C C . SER A 1 87 ? 3.460 -1.399 19.605 1.00 74.19 87 SER A C 1
ATOM 640 O O . SER A 1 87 ? 2.462 -1.357 18.893 1.00 74.19 87 SER A O 1
ATOM 642 N N . ALA A 1 88 ? 3.602 -0.600 20.668 1.00 75.81 88 ALA A N 1
ATOM 643 C CA . ALA A 1 88 ? 2.606 0.388 21.110 1.00 75.81 88 ALA A CA 1
ATOM 644 C C . ALA A 1 88 ? 2.647 1.717 20.319 1.00 75.81 88 ALA A C 1
ATOM 646 O O . ALA A 1 88 ? 2.008 2.702 20.705 1.00 75.81 88 ALA A O 1
ATOM 647 N N . ARG A 1 89 ? 3.422 1.788 19.227 1.00 83.94 89 ARG A N 1
ATOM 648 C CA . ARG A 1 89 ? 3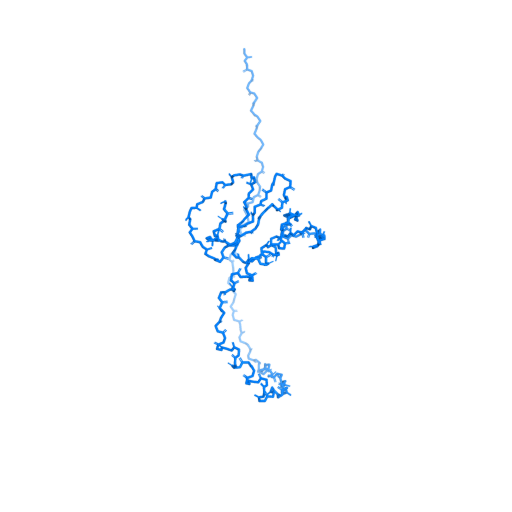.549 2.999 18.406 1.00 83.94 89 ARG A CA 1
ATOM 649 C C . ARG A 1 89 ? 2.223 3.288 17.702 1.00 83.94 89 ARG A C 1
ATOM 651 O O . ARG A 1 89 ? 1.767 2.510 16.870 1.00 83.94 89 ARG A O 1
ATOM 658 N N . LYS A 1 90 ? 1.644 4.455 17.985 1.00 84.00 90 LYS A N 1
ATOM 659 C CA . LYS A 1 90 ? 0.492 4.972 17.240 1.00 84.00 90 LYS A CA 1
ATOM 660 C C . LYS A 1 90 ? 0.939 5.455 15.863 1.00 84.00 90 LYS A C 1
ATOM 662 O O . LYS A 1 90 ? 1.939 6.159 15.749 1.00 84.00 90 LYS A O 1
ATOM 667 N N . VAL A 1 91 ? 0.186 5.071 14.842 1.00 89.06 91 VAL A N 1
ATOM 668 C CA . VAL A 1 91 ? 0.413 5.442 13.441 1.00 89.06 91 VAL A CA 1
ATOM 669 C C . VAL A 1 91 ? -0.577 6.532 13.069 1.00 89.06 91 VAL A C 1
ATOM 671 O O . VAL A 1 91 ? -1.745 6.460 13.456 1.00 89.06 91 VAL A O 1
ATOM 674 N N . ASN A 1 92 ? -0.119 7.552 12.344 1.00 92.69 92 ASN A N 1
ATOM 675 C CA . ASN A 1 92 ? -1.008 8.587 11.827 1.00 92.69 92 ASN A CA 1
ATOM 676 C C . ASN A 1 92 ? -1.533 8.177 10.438 1.00 92.69 92 ASN A C 1
ATOM 678 O O . ASN A 1 92 ? -0.774 8.275 9.477 1.00 92.69 92 ASN A O 1
ATOM 682 N N . PRO A 1 93 ? -2.815 7.795 10.280 1.00 89.94 93 PRO A N 1
ATOM 683 C CA . PRO A 1 93 ? -3.342 7.281 9.010 1.00 89.94 93 PRO A CA 1
ATOM 684 C C . PRO A 1 93 ? -3.324 8.306 7.862 1.00 89.94 93 PRO A C 1
ATOM 686 O O . PRO A 1 93 ? -3.462 7.935 6.689 1.00 89.94 93 PRO A O 1
ATOM 689 N N . ALA A 1 94 ? -3.171 9.599 8.174 1.00 91.44 94 ALA A N 1
ATOM 690 C CA . ALA A 1 94 ? -3.056 10.653 7.172 1.00 91.44 94 ALA A CA 1
ATOM 691 C C . ALA A 1 94 ? -1.709 10.608 6.432 1.00 91.44 94 ALA A C 1
ATOM 693 O O . ALA A 1 94 ? -1.670 10.835 5.226 1.00 91.44 94 ALA A O 1
ATOM 694 N N . THR A 1 95 ? -0.621 10.288 7.136 1.00 95.06 95 THR A N 1
ATOM 695 C CA . THR A 1 95 ? 0.756 10.376 6.616 1.00 95.06 95 THR A CA 1
ATOM 696 C C . THR A 1 95 ? 1.494 9.045 6.615 1.00 95.06 95 THR A C 1
ATOM 698 O O . THR A 1 95 ? 2.536 8.922 5.980 1.00 95.06 95 THR A O 1
ATOM 701 N N . GLU A 1 96 ? 0.977 8.050 7.323 1.00 95.38 96 GLU A N 1
ATOM 702 C CA . GLU A 1 96 ? 1.619 6.766 7.551 1.00 95.38 96 GLU A CA 1
ATOM 703 C C . GLU A 1 96 ? 0.632 5.619 7.314 1.00 95.38 96 GLU A C 1
ATOM 705 O O . GLU A 1 96 ? -0.586 5.789 7.409 1.00 95.38 96 GLU A O 1
ATOM 710 N N . PHE A 1 97 ? 1.167 4.442 7.008 1.00 95.00 97 PHE A N 1
ATOM 711 C CA . PHE A 1 97 ? 0.412 3.196 6.913 1.00 95.00 97 PHE A CA 1
ATOM 712 C C . PHE A 1 97 ? 1.290 2.008 7.307 1.00 95.00 97 PHE A C 1
ATOM 714 O O . PHE A 1 97 ? 2.518 2.100 7.368 1.00 95.00 97 PHE A O 1
ATOM 721 N N . THR A 1 98 ? 0.650 0.881 7.575 1.00 94.25 98 THR A N 1
ATOM 722 C CA . THR A 1 98 ? 1.266 -0.348 8.074 1.00 94.25 98 THR A CA 1
ATOM 723 C C . THR A 1 98 ? 0.817 -1.549 7.256 1.00 94.25 98 THR A C 1
ATOM 725 O O . THR A 1 98 ? -0.059 -1.452 6.401 1.00 94.25 98 THR A O 1
ATOM 728 N N . VAL A 1 99 ? 1.387 -2.717 7.559 1.00 92.50 99 VAL A N 1
ATOM 729 C CA . VAL A 1 99 ? 0.973 -3.998 6.966 1.00 92.50 99 VAL A CA 1
ATOM 730 C C . VAL A 1 99 ? -0.511 -4.293 7.214 1.00 92.50 99 VAL A C 1
ATOM 732 O O . VAL A 1 99 ? -1.160 -4.890 6.363 1.00 92.50 99 VAL A O 1
ATOM 735 N N . ASN A 1 100 ? -1.070 -3.831 8.336 1.00 90.62 100 ASN A N 1
ATOM 736 C CA . ASN A 1 100 ? -2.475 -4.060 8.682 1.00 90.62 100 ASN A CA 1
ATOM 737 C C . ASN A 1 100 ? -3.447 -3.251 7.810 1.00 90.62 100 ASN A C 1
ATOM 739 O O . ASN A 1 100 ? -4.621 -3.599 7.724 1.00 90.62 100 ASN A O 1
ATOM 743 N N . ASP A 1 101 ? -2.966 -2.187 7.161 1.00 92.75 101 ASP A N 1
ATOM 744 C CA . ASP A 1 101 ? -3.759 -1.367 6.239 1.00 92.75 101 ASP A CA 1
ATOM 745 C C . ASP A 1 101 ? -3.785 -1.954 4.815 1.00 92.75 101 ASP A C 1
ATOM 747 O O . ASP A 1 101 ? -4.514 -1.471 3.943 1.00 92.75 101 ASP A O 1
ATOM 751 N N . LEU A 1 102 ? -2.970 -2.983 4.559 1.00 93.06 102 LEU A N 1
ATOM 752 C CA . LEU A 1 102 ? -2.834 -3.640 3.265 1.00 93.06 102 LEU A CA 1
ATOM 753 C C . LEU A 1 102 ? -3.782 -4.847 3.158 1.00 93.06 102 LEU A C 1
ATOM 755 O O . LEU A 1 102 ? -4.129 -5.470 4.161 1.00 93.06 102 LEU A O 1
ATOM 759 N N . PRO A 1 103 ? -4.201 -5.221 1.935 1.00 92.44 103 PRO A N 1
ATOM 760 C CA . PRO A 1 103 ? -5.000 -6.421 1.730 1.00 92.44 103 PRO A CA 1
ATOM 761 C C . PRO A 1 103 ? -4.204 -7.672 2.109 1.00 92.44 103 PRO A C 1
ATOM 763 O O . PRO A 1 103 ? -2.974 -7.669 2.109 1.00 92.44 103 PRO A O 1
ATOM 766 N N . SER A 1 104 ? -4.905 -8.781 2.354 1.00 91.69 104 SER A N 1
ATOM 767 C CA . SER A 1 104 ? -4.282 -10.065 2.711 1.00 91.69 104 SER A CA 1
ATOM 768 C C . SER A 1 104 ? -3.196 -10.497 1.721 1.00 91.69 104 SER A C 1
ATOM 770 O O . SER A 1 104 ? -2.144 -10.990 2.119 1.00 91.69 104 SER A O 1
ATOM 772 N N . THR A 1 105 ? -3.432 -10.264 0.429 1.00 92.62 105 THR A N 1
ATOM 773 C CA . THR A 1 105 ? -2.466 -10.535 -0.634 1.00 92.62 105 THR A CA 1
ATOM 774 C C . THR A 1 105 ? -1.783 -9.235 -1.044 1.00 92.62 105 THR A C 1
ATOM 776 O O . THR A 1 105 ? -2.290 -8.473 -1.867 1.00 92.62 105 THR A O 1
ATOM 779 N N . HIS A 1 106 ? -0.601 -8.987 -0.493 1.00 93.94 106 HIS A N 1
ATOM 780 C CA . HIS A 1 106 ? 0.213 -7.827 -0.841 1.00 93.94 106 HIS A CA 1
ATOM 781 C C . HIS A 1 106 ? 1.696 -8.193 -0.948 1.00 93.94 106 HIS A C 1
ATOM 783 O O . HIS A 1 106 ? 2.135 -9.260 -0.516 1.00 93.94 106 HIS A O 1
ATOM 789 N N . ARG A 1 107 ? 2.477 -7.299 -1.555 1.00 93.25 107 ARG A N 1
ATOM 790 C CA . ARG A 1 107 ? 3.935 -7.380 -1.622 1.00 93.25 107 ARG A CA 1
ATOM 791 C C . ARG A 1 107 ? 4.522 -5.983 -1.494 1.00 93.25 107 ARG A C 1
ATOM 793 O O . ARG A 1 107 ? 4.140 -5.082 -2.236 1.00 93.25 107 ARG A O 1
ATOM 800 N N . ILE A 1 108 ? 5.462 -5.827 -0.571 1.00 93.94 108 ILE A N 1
ATOM 801 C CA . ILE A 1 108 ? 6.221 -4.591 -0.393 1.00 93.94 108 ILE A CA 1
ATOM 802 C C . ILE A 1 108 ? 7.518 -4.720 -1.184 1.00 93.94 108 ILE A C 1
ATOM 804 O O . ILE A 1 108 ? 8.288 -5.660 -0.993 1.00 93.94 108 ILE A O 1
ATOM 808 N N . LEU A 1 109 ? 7.736 -3.780 -2.090 1.00 93.62 109 LEU A N 1
ATOM 809 C CA . LEU A 1 109 ? 8.864 -3.725 -2.998 1.00 93.62 109 LEU A CA 1
ATOM 810 C C . LEU A 1 109 ? 9.676 -2.473 -2.672 1.00 93.62 109 LEU A C 1
ATOM 812 O O . LEU A 1 109 ? 9.165 -1.360 -2.761 1.00 93.62 109 LEU A O 1
ATOM 816 N N . ARG A 1 110 ? 10.928 -2.661 -2.257 1.00 93.06 110 ARG A N 1
ATOM 817 C CA . ARG A 1 110 ? 11.800 -1.574 -1.795 1.00 93.06 110 ARG A CA 1
ATOM 818 C C . ARG A 1 110 ? 12.796 -1.181 -2.884 1.00 93.06 110 ARG A C 1
ATOM 820 O O . ARG A 1 110 ? 13.363 -2.052 -3.545 1.00 93.06 110 ARG A O 1
ATOM 827 N N . GLY A 1 111 ? 13.021 0.121 -3.022 1.00 87.38 111 GLY A N 1
ATOM 828 C CA . GLY A 1 111 ? 13.985 0.708 -3.943 1.00 87.38 111 GLY A CA 1
ATOM 829 C C . GLY A 1 111 ? 13.403 1.067 -5.319 1.00 87.38 111 GLY A C 1
ATOM 830 O O . GLY A 1 111 ? 12.237 0.786 -5.624 1.00 87.38 111 GLY A O 1
ATOM 831 N N . PRO A 1 112 ? 14.219 1.703 -6.178 1.00 79.00 112 PRO A N 1
ATOM 832 C CA . PRO A 1 112 ? 13.778 2.227 -7.471 1.00 79.00 112 PRO A CA 1
ATOM 833 C C . PRO A 1 112 ? 13.527 1.142 -8.528 1.00 79.00 112 PRO A C 1
ATOM 835 O O . PRO A 1 112 ? 12.751 1.370 -9.446 1.00 79.00 112 PRO A O 1
ATOM 838 N N . ASN A 1 113 ? 14.148 -0.036 -8.401 1.00 81.38 113 ASN A N 1
ATOM 839 C CA . ASN A 1 113 ? 13.993 -1.159 -9.334 1.00 81.38 113 ASN A CA 1
ATOM 840 C C . ASN A 1 113 ? 13.980 -2.492 -8.575 1.00 81.38 113 ASN A C 1
ATOM 842 O O . ASN A 1 113 ? 14.956 -3.244 -8.607 1.00 81.38 113 ASN A O 1
ATOM 846 N N . PRO A 1 114 ? 12.899 -2.777 -7.840 1.00 82.81 114 PRO A N 1
ATOM 847 C CA . PRO A 1 114 ? 12.799 -4.005 -7.076 1.00 82.81 114 PRO A CA 1
ATOM 848 C C . PRO A 1 114 ? 12.729 -5.201 -8.030 1.00 82.81 114 PRO A C 1
ATOM 850 O O . PRO A 1 114 ? 11.835 -5.289 -8.876 1.00 82.81 114 PRO A O 1
ATOM 853 N N . SER A 1 115 ? 13.661 -6.141 -7.879 1.00 83.38 115 SER A N 1
ATOM 854 C CA . SER A 1 115 ? 13.616 -7.415 -8.595 1.00 83.38 115 SER A CA 1
ATOM 855 C C . SER A 1 115 ? 12.352 -8.176 -8.203 1.00 83.38 115 SER A C 1
ATOM 857 O O . SER A 1 115 ? 12.104 -8.426 -7.023 1.00 83.38 115 SER A O 1
ATOM 859 N N . MET A 1 116 ? 11.550 -8.557 -9.194 1.00 82.44 116 MET A N 1
ATOM 860 C CA . MET A 1 116 ? 10.302 -9.285 -8.986 1.00 82.44 116 MET A CA 1
ATOM 861 C C . MET A 1 116 ? 10.173 -10.433 -9.977 1.00 82.44 116 MET A C 1
ATOM 863 O O . MET A 1 116 ? 10.585 -10.340 -11.131 1.00 82.44 116 MET A O 1
ATOM 867 N N . THR A 1 117 ? 9.583 -11.525 -9.506 1.00 82.50 117 THR A N 1
ATOM 868 C CA . THR A 1 117 ? 9.120 -12.618 -10.355 1.00 82.50 117 THR A CA 1
ATOM 869 C C . THR A 1 117 ? 7.975 -12.138 -11.244 1.00 82.50 117 THR A C 1
ATOM 871 O O . THR A 1 117 ? 7.189 -11.274 -10.852 1.00 82.50 117 THR A O 1
ATOM 874 N N . THR A 1 118 ? 7.866 -12.722 -12.435 1.00 81.62 118 THR A N 1
ATOM 875 C CA . THR A 1 118 ? 6.827 -12.416 -13.432 1.00 81.62 118 THR A CA 1
ATOM 876 C C . THR A 1 118 ? 5.534 -13.209 -13.206 1.00 81.62 118 THR A C 1
ATOM 878 O O . THR A 1 118 ? 4.726 -13.362 -14.120 1.00 81.62 118 THR A O 1
ATOM 881 N N . ASP A 1 119 ? 5.330 -13.745 -11.998 1.00 85.94 119 ASP A N 1
ATOM 882 C CA . ASP A 1 119 ? 4.132 -14.506 -11.659 1.00 85.94 119 ASP A CA 1
ATOM 883 C C . ASP A 1 119 ? 2.921 -13.572 -11.585 1.00 85.94 119 ASP A C 1
ATOM 885 O O . ASP A 1 119 ? 2.879 -12.678 -10.746 1.00 85.94 119 ASP A O 1
ATOM 889 N N . TYR A 1 120 ? 1.928 -13.782 -12.448 1.00 86.50 120 TYR A N 1
ATOM 890 C CA . TYR A 1 120 ? 0.726 -12.953 -12.473 1.00 86.50 120 TYR A CA 1
ATOM 891 C C . TYR A 1 120 ? -0.238 -13.334 -11.343 1.00 86.50 120 TYR A C 1
ATOM 893 O O . TYR A 1 120 ? -0.726 -14.465 -11.287 1.00 86.50 120 TYR A O 1
ATOM 901 N N . ARG A 1 121 ? -0.537 -12.381 -10.448 1.00 88.75 121 ARG A N 1
ATOM 902 C CA . ARG A 1 121 ? -1.542 -12.538 -9.383 1.00 88.75 121 ARG A CA 1
ATOM 903 C C . ARG A 1 121 ? -2.475 -11.318 -9.304 1.00 88.75 121 ARG A C 1
ATOM 905 O O . ARG A 1 121 ? -2.166 -10.398 -8.551 1.00 88.75 121 ARG A O 1
ATOM 912 N N . PRO A 1 122 ? -3.629 -11.298 -9.998 1.00 86.50 122 PRO A N 1
ATOM 913 C CA . PRO A 1 122 ? -4.477 -10.100 -10.143 1.00 86.50 122 PRO A CA 1
ATOM 914 C C . PRO A 1 122 ? -4.996 -9.488 -8.833 1.00 86.50 122 PRO A C 1
ATOM 916 O O . PRO A 1 122 ? -5.389 -8.319 -8.798 1.00 86.50 122 PRO A O 1
ATOM 919 N N . ASP A 1 123 ? -5.019 -10.265 -7.752 1.00 87.50 123 ASP A N 1
ATOM 920 C CA . ASP A 1 123 ? -5.472 -9.816 -6.431 1.00 87.50 123 ASP A CA 1
ATOM 921 C C . ASP A 1 123 ? -4.323 -9.373 -5.517 1.00 87.50 123 ASP A C 1
ATOM 923 O O . ASP A 1 123 ? -4.562 -8.914 -4.402 1.00 87.50 123 ASP A O 1
ATOM 927 N N . ARG A 1 124 ? -3.070 -9.462 -5.985 1.00 91.81 124 ARG A N 1
ATOM 928 C CA . ARG A 1 124 ? -1.891 -9.010 -5.247 1.00 91.81 124 ARG A CA 1
ATOM 929 C C . ARG A 1 124 ? -1.670 -7.517 -5.449 1.00 91.81 124 ARG A C 1
ATOM 931 O O . ARG A 1 124 ? -1.392 -7.072 -6.562 1.00 91.81 124 ARG A O 1
ATOM 938 N N . LEU A 1 125 ? -1.706 -6.764 -4.353 1.00 93.38 125 LEU A N 1
ATOM 939 C CA . LEU A 1 125 ? -1.289 -5.365 -4.338 1.00 93.38 125 LEU A CA 1
ATOM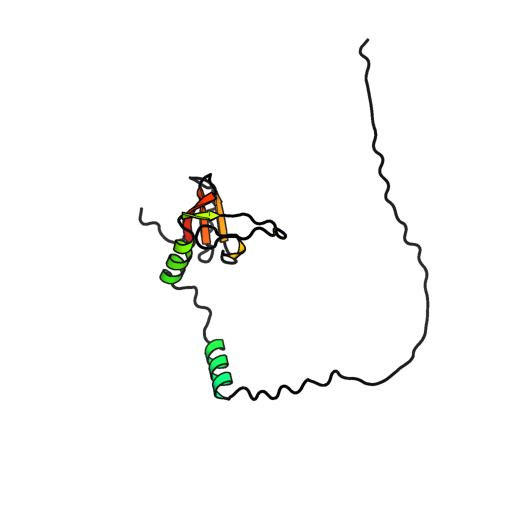 940 C C . LEU A 1 125 ? 0.237 -5.270 -4.205 1.00 93.38 125 LEU A C 1
ATOM 942 O O . LEU A 1 125 ? 0.807 -5.718 -3.211 1.00 93.38 125 LEU A O 1
ATOM 946 N N . ASN A 1 126 ? 0.903 -4.672 -5.188 1.00 93.56 126 ASN A N 1
ATOM 947 C CA . ASN A 1 126 ? 2.314 -4.312 -5.100 1.00 93.56 126 ASN A CA 1
ATOM 948 C C . ASN A 1 126 ? 2.433 -2.871 -4.581 1.00 93.56 126 ASN A C 1
ATOM 950 O O . ASN A 1 126 ? 1.913 -1.945 -5.206 1.00 93.56 126 ASN A O 1
ATOM 954 N N . ILE A 1 127 ? 3.129 -2.695 -3.459 1.00 94.88 127 ILE A N 1
ATOM 955 C CA . ILE A 1 127 ? 3.478 -1.400 -2.866 1.00 94.88 127 ILE A CA 1
ATOM 956 C C . ILE A 1 127 ? 4.946 -1.120 -3.168 1.00 94.88 127 ILE A C 1
ATOM 958 O O . ILE A 1 127 ? 5.805 -1.932 -2.832 1.00 94.88 127 ILE A O 1
ATOM 962 N N . TYR A 1 128 ? 5.232 0.020 -3.781 1.00 94.44 128 TYR A N 1
ATOM 963 C CA . TYR A 1 128 ? 6.566 0.445 -4.173 1.00 94.44 128 TYR A CA 1
ATOM 964 C C . TYR A 1 128 ? 7.042 1.553 -3.241 1.00 94.44 128 TYR A C 1
ATOM 966 O O . TYR A 1 128 ? 6.455 2.636 -3.199 1.00 94.44 128 TYR A O 1
ATOM 974 N N . LEU A 1 129 ? 8.096 1.262 -2.486 1.00 95.31 129 LEU A N 1
ATOM 975 C CA . LEU A 1 129 ? 8.681 2.158 -1.499 1.00 95.31 129 LEU A CA 1
ATOM 976 C C . LEU A 1 129 ? 10.029 2.685 -1.978 1.00 95.31 129 LEU A C 1
ATOM 978 O O . LEU A 1 129 ? 10.837 1.930 -2.523 1.00 95.31 129 LEU A O 1
ATOM 982 N N . ASP A 1 130 ? 10.283 3.964 -1.726 1.00 93.75 130 ASP A N 1
ATOM 983 C CA . ASP A 1 130 ? 11.607 4.556 -1.877 1.00 93.75 130 ASP A CA 1
ATOM 984 C C . ASP A 1 130 ? 12.528 4.189 -0.694 1.00 93.75 130 ASP A C 1
ATOM 986 O O . ASP A 1 130 ? 12.140 3.483 0.244 1.00 93.75 130 ASP A O 1
ATOM 990 N N . ASP A 1 131 ? 13.760 4.698 -0.721 1.00 92.94 131 ASP A N 1
ATOM 991 C CA . ASP A 1 131 ? 14.762 4.444 0.324 1.00 92.94 131 ASP A CA 1
ATOM 992 C C . ASP A 1 131 ? 14.394 5.061 1.689 1.00 92.94 131 ASP A C 1
ATOM 994 O O . ASP A 1 131 ? 14.987 4.724 2.713 1.00 92.94 131 ASP A O 1
ATOM 998 N N . LYS A 1 132 ? 13.400 5.957 1.726 1.00 92.44 132 LYS A N 1
ATOM 999 C CA . LYS A 1 132 ? 12.862 6.591 2.938 1.00 92.44 132 LYS A CA 1
ATOM 1000 C C . LYS A 1 132 ? 11.578 5.916 3.427 1.00 92.44 132 LYS A C 1
ATOM 1002 O O . LYS A 1 132 ? 10.940 6.431 4.343 1.00 92.44 132 LYS A O 1
ATOM 1007 N N . ASN A 1 133 ? 11.209 4.767 2.856 1.00 93.62 133 ASN A N 1
ATOM 1008 C CA . ASN A 1 133 ? 9.943 4.072 3.095 1.00 93.62 133 ASN A CA 1
ATOM 1009 C C . ASN A 1 133 ? 8.699 4.866 2.672 1.00 93.62 133 ASN A C 1
ATOM 1011 O O . ASN A 1 133 ? 7.598 4.558 3.123 1.00 93.62 133 ASN A O 1
ATOM 1015 N N . VAL A 1 134 ? 8.834 5.870 1.809 1.00 95.12 134 VAL A N 1
ATOM 1016 C CA . VAL A 1 134 ? 7.695 6.585 1.232 1.00 95.12 134 VAL A CA 1
ATOM 1017 C C . VAL A 1 134 ? 7.180 5.793 0.039 1.00 95.12 134 VAL A C 1
ATOM 1019 O O . VAL A 1 134 ? 7.931 5.418 -0.861 1.00 95.12 134 VAL A O 1
ATOM 1022 N N . CYS A 1 135 ? 5.878 5.532 0.022 1.00 95.50 135 CYS A N 1
ATOM 1023 C CA . CYS A 1 135 ? 5.234 4.857 -1.091 1.00 95.50 135 CYS A CA 1
ATOM 1024 C C . CYS A 1 135 ? 5.155 5.794 -2.298 1.00 95.50 135 CYS A C 1
ATOM 1026 O O . CYS A 1 135 ? 4.375 6.743 -2.302 1.00 95.50 135 CYS A O 1
ATOM 1028 N N . TYR A 1 136 ? 5.932 5.520 -3.344 1.00 93.62 136 TYR A N 1
ATOM 1029 C CA . TYR A 1 136 ? 5.864 6.275 -4.600 1.00 93.62 136 TYR A CA 1
ATOM 1030 C C . TYR A 1 136 ? 4.870 5.669 -5.597 1.00 93.62 136 TYR A C 1
ATOM 1032 O O . TYR A 1 136 ? 4.514 6.309 -6.584 1.00 93.62 136 TYR A O 1
ATOM 1040 N N . GLY A 1 137 ? 4.404 4.445 -5.347 1.00 92.94 137 GLY A N 1
ATOM 1041 C CA . GLY A 1 137 ? 3.401 3.806 -6.182 1.00 92.94 137 GLY A CA 1
ATOM 1042 C C . GLY A 1 137 ? 2.769 2.598 -5.513 1.00 92.94 137 GLY A C 1
ATOM 1043 O O . GLY A 1 137 ? 3.434 1.825 -4.833 1.00 92.94 137 GLY A O 1
ATOM 1044 N N . ALA A 1 138 ? 1.487 2.388 -5.769 1.00 93.50 138 ALA A N 1
ATOM 1045 C CA . ALA A 1 138 ? 0.766 1.185 -5.394 1.00 93.50 138 ALA A CA 1
ATOM 1046 C C . ALA A 1 138 ? -0.096 0.749 -6.579 1.00 93.50 138 ALA A C 1
ATOM 1048 O O . ALA A 1 138 ? -0.748 1.580 -7.212 1.00 93.50 138 ALA A O 1
ATOM 1049 N N . ARG A 1 139 ? -0.082 -0.544 -6.911 1.00 91.00 139 ARG A N 1
ATOM 1050 C CA . ARG A 1 139 ? -0.859 -1.091 -8.035 1.00 91.00 139 ARG A CA 1
ATOM 1051 C C . ARG A 1 139 ? -1.102 -2.581 -7.883 1.00 91.00 139 ARG A C 1
ATOM 1053 O O . ARG A 1 139 ? -0.249 -3.306 -7.369 1.00 91.00 139 ARG A O 1
ATOM 1060 N N . TYR A 1 140 ? -2.253 -3.037 -8.355 1.00 90.75 140 TYR A N 1
ATOM 1061 C CA . TYR A 1 140 ? -2.521 -4.466 -8.457 1.00 90.75 140 TYR A CA 1
ATOM 1062 C C . TYR A 1 140 ? -1.734 -5.076 -9.615 1.00 90.75 140 TYR A C 1
ATOM 1064 O O . TYR A 1 140 ? -1.396 -4.400 -10.590 1.00 90.75 140 TYR A O 1
ATOM 1072 N N . ASP A 1 141 ? -1.410 -6.357 -9.487 1.00 86.56 141 ASP A N 1
ATOM 1073 C CA . ASP A 1 141 ? -0.683 -7.082 -10.522 1.00 86.56 141 ASP A CA 1
ATOM 1074 C C . ASP A 1 141 ? -1.441 -7.094 -11.860 1.00 86.56 141 ASP A C 1
ATOM 1076 O O . ASP A 1 141 ? -2.664 -7.235 -11.904 1.00 86.56 141 ASP A O 1
ATOM 1080 N N . GLY A 1 142 ? -0.700 -6.934 -12.957 1.00 74.06 142 GLY A N 1
ATOM 1081 C CA . GLY A 1 142 ? -1.220 -6.821 -14.324 1.00 74.06 142 GLY A CA 1
ATOM 1082 C C . GLY A 1 142 ? -2.036 -5.570 -14.659 1.00 74.06 142 GLY A C 1
ATOM 1083 O O . GLY A 1 142 ? -2.552 -5.494 -15.773 1.00 74.06 142 GLY A O 1
ATOM 1084 N N . GLN A 1 143 ? -2.112 -4.563 -13.780 1.00 68.00 143 GLN A N 1
ATOM 1085 C CA . GLN A 1 143 ? -2.536 -3.234 -14.226 1.00 68.00 143 GLN A CA 1
ATOM 1086 C C . GLN A 1 143 ? -1.467 -2.653 -15.157 1.00 68.00 143 GLN A C 1
ATOM 1088 O O . GLN A 1 143 ? -0.310 -2.473 -14.766 1.00 68.00 143 GLN A O 1
ATOM 1093 N N . LYS A 1 144 ? -1.851 -2.391 -16.413 1.00 58.06 144 LYS A N 1
ATOM 1094 C CA . LYS A 1 144 ? -0.965 -1.783 -17.407 1.00 58.06 144 LYS A CA 1
ATOM 1095 C C . LYS A 1 144 ? -0.614 -0.370 -16.952 1.00 58.06 144 LYS A C 1
ATOM 1097 O O . LYS A 1 144 ? -1.491 0.469 -16.775 1.00 58.06 144 LYS A O 1
ATOM 1102 N N . THR A 1 145 ? 0.673 -0.101 -16.786 1.00 55.12 145 THR A N 1
ATOM 1103 C CA . THR A 1 145 ? 1.172 1.270 -16.740 1.00 55.12 145 THR A CA 1
ATOM 1104 C C . THR A 1 145 ? 1.084 1.822 -18.158 1.00 55.12 145 THR A C 1
ATOM 1106 O O . THR A 1 145 ? 1.750 1.296 -19.049 1.00 55.12 145 THR A O 1
ATOM 1109 N N . ASN A 1 146 ? 0.258 2.844 -18.383 1.00 45.00 146 ASN A N 1
ATOM 1110 C CA . ASN A 1 146 ? 0.419 3.685 -19.566 1.00 45.00 146 ASN A CA 1
ATOM 1111 C C . ASN A 1 146 ? 1.721 4.463 -19.346 1.00 45.00 146 ASN A C 1
ATOM 1113 O O . ASN A 1 146 ? 1.743 5.401 -18.550 1.00 45.00 146 ASN A O 1
ATOM 1117 N N . VAL A 1 147 ? 2.809 3.960 -19.928 1.00 39.00 147 VAL A N 1
ATOM 1118 C CA . VAL A 1 147 ? 4.113 4.634 -19.982 1.00 39.00 147 VAL A CA 1
ATOM 1119 C C . VAL A 1 147 ? 4.119 5.555 -21.190 1.00 39.00 147 VAL A C 1
ATOM 1121 O O . VAL A 1 147 ? 3.630 5.099 -22.249 1.00 39.00 147 VAL A O 1
#